Protein AF-A0A5C7QDH6-F1 (afdb_monomer)

Sequence (107 aa):
MNAIAFPTLDDVSSEARPRLEGPLKHLGFVPNLLVGLSTSPAKLASHVELSRHFAKLDLTGIEMQVVLIVARLENACASCVAAHSTFSAAPSCPMRSWMRWRRSCAG

Foldseek 3Di:
DDDDDFDDLVPQDPLLNVLQVVVCVVPVDGDSVLSNLSVDSVSNVVVSVVVVVLVPDPDDQLRSLVVQLVVCVVVVPPVSNVVSVVSCCPPVHRDPVVVVVVVVVVD

Mean predicted aligned error: 7.05 Å

pLDDT: mean 82.18, std 14.66, range [37.72, 96.81]

Secondary structure (DSSP, 8-state):
---PPPPPGGGS-TTTTHHHHHHHHHHSS--HHHHHHTTSHHHHHHHHHHHHHHTTSS--HHHHHHHHHHHHHHTT-HHHHHHHHHHTTSTTS--HHHHHHHHHS--

Radius of gyration: 15.24 Å; Cα contacts (8 Å, |Δi|>4): 70; chains: 1; bounding box: 32×33×36 Å

Structure (mmCIF, N/CA/C/O backbone):
data_AF-A0A5C7QDH6-F1
#
_entry.id   AF-A0A5C7QDH6-F1
#
loop_
_atom_site.group_PDB
_atom_site.id
_atom_site.type_symbol
_atom_site.label_atom_id
_atom_site.label_alt_id
_atom_site.label_comp_id
_atom_site.label_asym_id
_atom_site.label_entity_id
_atom_site.label_seq_id
_atom_site.pdbx_PDB_ins_code
_atom_site.Cartn_x
_atom_site.Cartn_y
_atom_site.Cartn_z
_atom_site.occupancy
_atom_site.B_iso_or_equiv
_atom_site.auth_seq_id
_atom_site.auth_comp_id
_atom_site.auth_asym_id
_atom_site.auth_atom_id
_atom_site.pdbx_PDB_model_num
ATOM 1 N N . MET A 1 1 ? -5.222 -21.801 -4.049 1.00 48.62 1 MET A N 1
ATOM 2 C CA . MET A 1 1 ? -4.632 -20.465 -4.294 1.00 48.62 1 MET A CA 1
ATOM 3 C C . MET A 1 1 ? -3.592 -20.631 -5.384 1.00 48.62 1 MET A C 1
ATOM 5 O O . MET A 1 1 ? 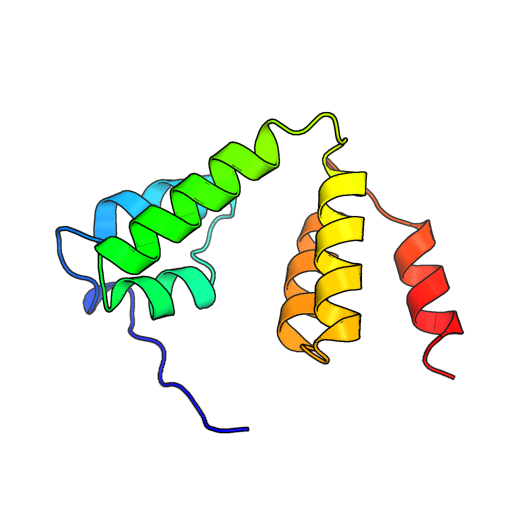-2.716 -21.465 -5.207 1.00 48.62 1 MET A O 1
ATOM 9 N N . ASN A 1 2 ? -3.700 -19.911 -6.501 1.00 56.56 2 ASN A N 1
ATOM 10 C CA . ASN A 1 2 ? -2.642 -19.924 -7.513 1.00 56.56 2 ASN A CA 1
ATOM 11 C C . ASN A 1 2 ? -1.506 -19.017 -7.040 1.00 56.56 2 ASN A C 1
ATOM 13 O O . ASN A 1 2 ? -1.755 -17.880 -6.636 1.00 56.56 2 ASN A O 1
ATOM 17 N N . ALA A 1 3 ? -0.277 -19.527 -7.052 1.00 63.97 3 ALA A N 1
ATOM 18 C CA . ALA A 1 3 ? 0.894 -18.742 -6.704 1.00 63.97 3 ALA A CA 1
ATOM 19 C C . ALA A 1 3 ? 1.190 -17.764 -7.848 1.00 63.97 3 ALA A C 1
ATOM 21 O O . ALA A 1 3 ? 1.617 -18.166 -8.927 1.00 63.97 3 ALA A O 1
ATOM 22 N N . ILE A 1 4 ? 0.935 -16.477 -7.621 1.00 64.94 4 ILE A N 1
ATOM 23 C CA . ILE A 1 4 ? 1.468 -15.423 -8.481 1.00 64.94 4 ILE A CA 1
ATOM 24 C C . ILE A 1 4 ? 2.922 -15.227 -8.054 1.00 64.94 4 ILE A C 1
ATOM 26 O O . ILE A 1 4 ? 3.182 -14.899 -6.896 1.00 64.94 4 ILE A O 1
ATOM 30 N N . ALA A 1 5 ? 3.864 -15.453 -8.970 1.00 69.56 5 ALA A N 1
ATOM 31 C CA . ALA A 1 5 ? 5.255 -15.088 -8.743 1.00 69.56 5 ALA A CA 1
ATOM 32 C C . ALA A 1 5 ? 5.350 -13.558 -8.710 1.00 69.56 5 ALA A C 1
ATOM 34 O O . ALA A 1 5 ? 5.001 -12.886 -9.683 1.00 69.56 5 ALA A O 1
ATOM 35 N N . PHE A 1 6 ? 5.768 -13.004 -7.573 1.00 75.62 6 PHE A N 1
ATOM 36 C CA . PHE A 1 6 ? 6.034 -11.575 -7.475 1.00 75.62 6 PHE A CA 1
ATOM 37 C C . PHE A 1 6 ? 7.423 -11.292 -8.054 1.00 75.62 6 PHE A C 1
ATOM 39 O O . PHE A 1 6 ? 8.362 -12.003 -7.688 1.00 75.62 6 PHE A O 1
ATOM 46 N N . PRO A 1 7 ? 7.566 -10.290 -8.940 1.00 78.19 7 PRO A N 1
ATOM 47 C CA . PRO A 1 7 ? 8.880 -9.884 -9.420 1.00 78.19 7 PRO A CA 1
ATOM 48 C C . PRO A 1 7 ? 9.739 -9.383 -8.254 1.00 78.19 7 PRO A C 1
ATOM 50 O O . PRO A 1 7 ? 9.218 -8.997 -7.206 1.00 78.19 7 PRO A O 1
ATOM 53 N N . THR A 1 8 ? 11.057 -9.381 -8.417 1.00 81.88 8 THR A N 1
ATOM 54 C CA . THR A 1 8 ? 11.946 -8.668 -7.495 1.00 81.88 8 THR A CA 1
ATOM 55 C C . THR A 1 8 ? 12.007 -7.188 -7.875 1.00 81.88 8 THR A C 1
ATOM 57 O O . THR A 1 8 ? 11.574 -6.799 -8.959 1.00 81.88 8 THR A O 1
ATOM 60 N N . LEU A 1 9 ? 12.538 -6.329 -6.996 1.00 79.50 9 LEU A N 1
ATOM 61 C CA . LEU A 1 9 ? 12.714 -4.906 -7.324 1.00 79.50 9 LEU A CA 1
ATOM 62 C C . LEU A 1 9 ? 13.678 -4.679 -8.500 1.00 79.50 9 LEU A C 1
ATOM 64 O O . LEU A 1 9 ? 13.593 -3.641 -9.156 1.00 79.50 9 LEU A O 1
ATOM 68 N N . ASP A 1 10 ? 14.565 -5.633 -8.776 1.00 83.12 10 ASP A N 1
ATOM 69 C CA . ASP A 1 10 ? 15.510 -5.569 -9.893 1.00 83.12 10 ASP A CA 1
ATOM 70 C C . ASP A 1 10 ? 14.832 -5.850 -11.238 1.00 83.12 10 ASP A C 1
ATOM 72 O O . ASP A 1 10 ? 15.232 -5.289 -12.255 1.00 83.12 10 ASP A O 1
ATOM 76 N N . ASP A 1 11 ? 13.736 -6.612 -11.228 1.00 83.38 11 ASP A N 1
ATOM 77 C CA . ASP A 1 11 ? 12.924 -6.906 -12.415 1.00 83.38 11 ASP A CA 1
ATOM 78 C C . ASP A 1 11 ? 11.976 -5.748 -12.790 1.00 83.38 11 ASP A C 1
ATOM 80 O O . ASP A 1 11 ? 11.294 -5.784 -13.818 1.00 83.38 11 ASP A O 1
ATOM 84 N N . VAL A 1 12 ? 11.885 -4.714 -11.946 1.00 87.25 12 VAL A N 1
ATOM 85 C CA . VAL A 1 12 ? 10.977 -3.582 -12.153 1.00 87.25 12 VAL A CA 1
ATOM 86 C C . VAL A 1 12 ? 11.547 -2.634 -13.203 1.00 87.25 12 VAL A C 1
ATOM 88 O O . VAL A 1 12 ? 12.641 -2.091 -13.044 1.00 87.25 12 VAL A O 1
ATOM 91 N N . SER A 1 13 ? 10.757 -2.365 -14.247 1.00 87.88 13 SER A N 1
ATOM 92 C CA . SER A 1 13 ? 11.119 -1.405 -15.295 1.00 87.88 13 SER A CA 1
ATOM 93 C C . SER A 1 13 ? 11.464 -0.022 -14.730 1.00 87.88 13 SER A C 1
ATOM 95 O O . SER A 1 13 ? 10.910 0.428 -13.720 1.00 87.88 13 SER A O 1
ATOM 97 N N . SER A 1 14 ? 12.334 0.701 -15.435 1.00 89.19 14 SER A N 1
ATOM 98 C CA . SER A 1 14 ? 12.723 2.069 -15.077 1.00 89.19 14 SER A CA 1
ATOM 99 C C . SER A 1 14 ? 11.534 3.034 -14.987 1.00 89.19 14 SER A C 1
ATOM 101 O O . SER A 1 14 ? 11.584 3.982 -14.211 1.00 89.19 14 SER A O 1
ATOM 103 N N . GLU A 1 15 ? 10.442 2.781 -15.714 1.00 90.06 15 GLU A N 1
ATOM 104 C CA . GLU A 1 15 ? 9.224 3.598 -15.666 1.00 90.06 15 GLU A CA 1
ATOM 105 C C . GLU A 1 15 ? 8.392 3.361 -14.389 1.00 90.06 15 GLU A C 1
ATOM 107 O O . GLU A 1 15 ? 7.781 4.282 -13.838 1.00 90.06 15 GLU A O 1
ATOM 112 N N . ALA A 1 16 ? 8.343 2.121 -13.895 1.00 91.50 16 ALA A N 1
ATOM 113 C CA . ALA A 1 16 ? 7.574 1.769 -12.701 1.00 91.50 16 ALA A CA 1
ATOM 114 C C . ALA A 1 16 ? 8.341 2.057 -11.399 1.00 91.50 16 ALA A C 1
ATOM 116 O O . ALA A 1 16 ? 7.720 2.380 -10.384 1.00 91.50 16 ALA A O 1
ATOM 117 N N . ARG A 1 17 ? 9.679 1.988 -11.428 1.00 90.44 17 ARG A N 1
ATOM 118 C CA . ARG A 1 17 ? 10.553 2.108 -10.248 1.00 90.44 17 ARG A CA 1
ATOM 119 C C . ARG A 1 17 ? 10.333 3.384 -9.414 1.00 90.44 17 ARG A C 1
ATOM 121 O O . ARG A 1 17 ? 10.160 3.234 -8.203 1.00 90.44 17 ARG A O 1
ATOM 128 N N . PRO A 1 18 ? 10.203 4.597 -9.996 1.00 91.69 18 PRO A N 1
ATOM 129 C CA . PRO A 1 18 ? 9.992 5.822 -9.215 1.00 91.69 18 PRO A CA 1
ATOM 130 C C . PRO A 1 18 ? 8.712 5.792 -8.370 1.00 91.69 18 PRO A C 1
ATOM 132 O O . PRO A 1 18 ? 8.626 6.406 -7.309 1.00 91.69 18 PRO A O 1
ATOM 135 N N . ARG A 1 19 ? 7.696 5.033 -8.801 1.00 90.38 19 ARG A N 1
ATOM 136 C CA . ARG A 1 19 ? 6.415 4.920 -8.087 1.00 90.38 19 ARG A CA 1
ATOM 137 C C . ARG A 1 19 ? 6.505 4.039 -6.835 1.00 90.38 19 ARG A C 1
ATOM 139 O O . ARG A 1 19 ? 5.602 4.083 -6.004 1.00 90.38 19 ARG A O 1
ATOM 146 N N . LEU A 1 20 ? 7.578 3.260 -6.680 1.00 91.62 20 LEU A N 1
ATOM 147 C CA . LEU A 1 20 ? 7.820 2.404 -5.513 1.00 91.62 20 LEU A CA 1
ATOM 148 C C . LEU A 1 20 ? 8.655 3.098 -4.422 1.00 91.62 20 LEU A C 1
ATOM 150 O O . LEU A 1 20 ? 8.662 2.638 -3.280 1.00 91.62 20 LEU A O 1
ATOM 154 N N . GLU A 1 21 ? 9.301 4.224 -4.736 1.00 90.00 21 GLU A N 1
ATOM 155 C CA . GLU A 1 21 ? 10.165 4.963 -3.804 1.00 90.00 21 GLU A CA 1
ATOM 156 C C . GLU A 1 21 ? 9.392 5.559 -2.625 1.00 90.00 21 GLU A C 1
ATOM 158 O O . GLU A 1 21 ? 9.849 5.494 -1.486 1.00 90.00 21 GLU A O 1
ATOM 163 N N . GLY A 1 22 ? 8.197 6.103 -2.876 1.00 86.25 22 GLY A N 1
ATOM 164 C CA . GLY A 1 22 ? 7.331 6.648 -1.827 1.00 86.25 22 GLY A CA 1
ATOM 165 C C . GLY A 1 22 ? 6.981 5.599 -0.765 1.00 86.25 22 GLY A C 1
ATOM 166 O O . GLY A 1 22 ? 7.312 5.794 0.405 1.00 86.25 22 GLY A O 1
ATOM 167 N N . PRO A 1 23 ? 6.361 4.466 -1.147 1.00 86.31 23 PRO A N 1
ATOM 168 C CA . PRO A 1 23 ? 6.109 3.349 -0.240 1.00 86.31 23 PRO A CA 1
ATOM 169 C C . PRO A 1 23 ? 7.362 2.880 0.506 1.00 86.31 23 PRO A C 1
ATOM 171 O O . PRO A 1 23 ? 7.310 2.744 1.726 1.00 86.31 23 PRO A O 1
ATOM 174 N N . LEU A 1 24 ? 8.495 2.714 -0.189 1.00 88.62 24 LEU A N 1
ATOM 175 C CA . LEU A 1 24 ? 9.759 2.314 0.435 1.00 88.62 24 LEU A CA 1
ATOM 176 C C . LEU A 1 24 ? 10.214 3.317 1.505 1.00 88.62 24 LEU A C 1
ATOM 178 O O . LEU A 1 24 ? 10.581 2.919 2.605 1.00 88.62 24 LEU A O 1
ATOM 182 N N . LYS A 1 25 ? 10.137 4.618 1.213 1.00 87.75 25 LYS A N 1
ATOM 183 C CA . LYS A 1 25 ? 10.512 5.689 2.143 1.00 87.75 25 LYS A CA 1
ATOM 184 C C . LYS A 1 25 ? 9.574 5.777 3.349 1.00 87.75 25 LYS A C 1
ATOM 186 O O . LYS A 1 25 ? 10.033 6.046 4.453 1.00 87.75 25 LYS A O 1
ATOM 191 N N . HIS A 1 26 ? 8.271 5.579 3.147 1.00 81.75 26 HIS A N 1
ATOM 192 C CA . HIS A 1 26 ? 7.267 5.715 4.206 1.00 81.75 26 HIS A CA 1
ATOM 193 C C . HIS A 1 26 ? 7.141 4.474 5.094 1.00 81.75 26 HIS A C 1
ATOM 195 O O . HIS A 1 26 ? 6.849 4.609 6.279 1.00 81.75 26 HIS A O 1
ATOM 201 N N . LEU A 1 27 ? 7.333 3.279 4.532 1.00 82.62 27 LEU A N 1
ATOM 202 C CA . LEU A 1 27 ? 7.105 2.006 5.223 1.00 82.62 27 LEU A CA 1
ATOM 203 C C . LEU A 1 27 ? 8.404 1.264 5.565 1.00 82.62 27 LEU A C 1
ATOM 205 O O . LEU A 1 27 ? 8.373 0.337 6.368 1.00 82.62 27 LEU A O 1
ATOM 209 N N . GLY A 1 28 ? 9.532 1.628 4.948 1.00 87.25 28 GLY A N 1
ATOM 210 C CA . GLY A 1 28 ? 10.800 0.896 5.050 1.00 87.25 28 GLY A CA 1
ATOM 211 C C . GLY A 1 28 ? 10.872 -0.361 4.172 1.00 87.25 28 GLY A C 1
ATOM 212 O O . GLY A 1 28 ? 11.899 -1.029 4.144 1.00 87.25 28 GLY A O 1
ATOM 213 N N . PHE A 1 29 ? 9.802 -0.687 3.442 1.00 88.44 29 PHE A N 1
ATOM 214 C CA . PHE A 1 29 ? 9.730 -1.795 2.487 1.00 88.44 29 PHE A CA 1
ATOM 215 C C . PHE A 1 29 ? 8.685 -1.501 1.401 1.00 88.44 29 PHE A C 1
ATOM 217 O O . PHE A 1 29 ? 7.841 -0.618 1.557 1.00 88.44 29 PHE A O 1
ATOM 224 N N . VAL A 1 30 ? 8.706 -2.261 0.302 1.00 89.12 30 VAL A N 1
ATOM 225 C CA . VAL A 1 30 ? 7.680 -2.182 -0.751 1.00 89.12 30 VAL A CA 1
ATOM 226 C C . VAL A 1 30 ? 6.690 -3.343 -0.587 1.00 89.12 30 VAL A C 1
ATOM 228 O O . VAL A 1 30 ? 7.110 -4.498 -0.638 1.00 89.12 30 VAL A O 1
ATOM 23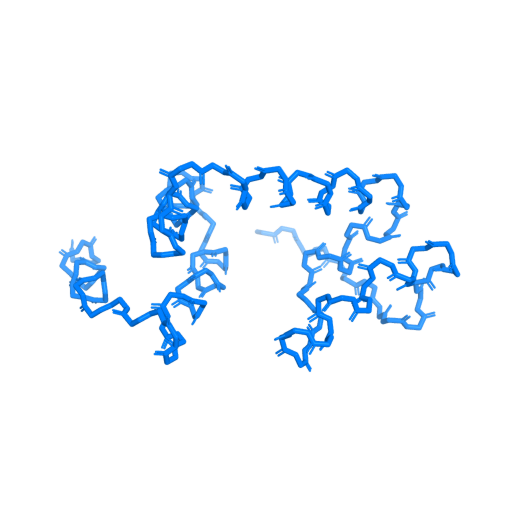1 N N . PRO A 1 31 ? 5.378 -3.091 -0.406 1.00 88.81 31 PRO A N 1
ATOM 232 C CA . PRO A 1 31 ? 4.385 -4.160 -0.336 1.00 88.81 31 PRO A CA 1
ATOM 233 C C . PRO A 1 31 ? 4.336 -5.001 -1.618 1.00 88.81 31 PRO A C 1
ATOM 235 O O . PRO A 1 31 ? 4.295 -4.447 -2.718 1.00 88.81 31 PRO A O 1
ATOM 238 N N . ASN A 1 32 ? 4.218 -6.328 -1.482 1.00 88.44 32 ASN A N 1
ATOM 239 C CA . ASN A 1 32 ? 4.160 -7.267 -2.616 1.00 88.44 32 ASN A CA 1
ATOM 240 C C . ASN A 1 32 ? 3.089 -6.902 -3.654 1.00 88.44 32 ASN A C 1
ATOM 242 O O . ASN A 1 32 ? 3.298 -7.102 -4.846 1.00 88.44 32 ASN A O 1
ATOM 246 N N . LEU A 1 33 ? 1.961 -6.321 -3.226 1.00 90.19 33 LEU A N 1
ATOM 247 C CA . LEU A 1 33 ? 0.930 -5.825 -4.141 1.00 90.19 33 LEU A CA 1
ATOM 248 C C . LEU A 1 33 ? 1.498 -4.806 -5.141 1.00 90.19 33 LEU A C 1
ATOM 250 O O . LEU A 1 33 ? 1.257 -4.933 -6.337 1.00 90.19 33 LEU A O 1
ATOM 254 N N . LEU A 1 34 ? 2.267 -3.819 -4.673 1.00 92.31 34 LEU A N 1
ATOM 255 C CA . LEU A 1 34 ? 2.829 -2.778 -5.539 1.00 92.31 34 LEU A CA 1
ATOM 256 C C . LEU A 1 34 ? 3.879 -3.353 -6.489 1.00 92.31 34 LEU A C 1
ATOM 258 O O . LEU A 1 34 ? 3.917 -2.993 -7.664 1.00 92.31 34 LEU A O 1
ATOM 262 N N . VAL A 1 35 ? 4.669 -4.307 -6.000 1.00 90.81 35 VAL A N 1
ATOM 263 C CA . VAL A 1 35 ? 5.644 -5.035 -6.815 1.00 90.81 35 VAL A CA 1
ATOM 264 C C . VAL A 1 35 ? 4.938 -5.860 -7.898 1.00 90.81 35 VAL A C 1
ATOM 266 O O . VAL A 1 35 ? 5.281 -5.755 -9.070 1.00 90.81 35 VAL A O 1
ATOM 269 N N . GLY A 1 36 ? 3.870 -6.590 -7.575 1.00 90.50 36 GLY A N 1
ATOM 270 C CA . GLY A 1 36 ? 3.087 -7.329 -8.573 1.00 90.50 36 GLY A CA 1
ATOM 271 C C . GLY A 1 36 ? 2.405 -6.424 -9.608 1.00 90.50 36 GLY A C 1
ATOM 272 O O . GLY A 1 36 ? 2.359 -6.752 -10.797 1.00 90.50 36 GLY A O 1
ATOM 273 N N . LEU A 1 37 ? 1.919 -5.249 -9.192 1.00 91.88 37 LEU A N 1
ATOM 274 C CA . LEU A 1 37 ? 1.331 -4.262 -10.104 1.00 91.88 37 LEU A CA 1
ATOM 275 C C . LEU A 1 37 ? 2.366 -3.617 -11.030 1.00 91.88 37 LEU A C 1
ATOM 277 O O . LEU A 1 37 ? 1.999 -3.220 -12.133 1.00 91.88 37 LEU A O 1
ATOM 281 N N . SER A 1 38 ? 3.639 -3.565 -10.627 1.00 92.06 38 SER A N 1
ATOM 282 C CA . SER A 1 38 ? 4.727 -2.956 -11.406 1.00 92.06 38 SER A CA 1
ATOM 283 C C . SER A 1 38 ? 4.985 -3.630 -12.761 1.00 92.06 38 SER A C 1
ATOM 285 O O . SER A 1 38 ? 5.515 -2.989 -13.666 1.00 92.06 38 SER A O 1
ATOM 287 N N . THR A 1 39 ? 4.506 -4.870 -12.942 1.00 89.69 39 THR A N 1
ATOM 288 C CA . THR A 1 39 ? 4.454 -5.573 -14.241 1.00 89.69 39 THR A CA 1
ATOM 289 C C . THR A 1 39 ? 3.713 -4.788 -15.329 1.00 89.69 39 THR A C 1
ATOM 291 O O . THR A 1 39 ? 3.884 -5.056 -16.512 1.00 89.69 39 THR A O 1
ATOM 294 N N . SER A 1 40 ? 2.883 -3.811 -14.949 1.00 91.44 40 SER A N 1
ATOM 295 C CA . SER A 1 40 ? 2.366 -2.786 -15.851 1.00 91.44 40 SER A CA 1
ATOM 296 C C . SER A 1 40 ? 2.460 -1.420 -15.170 1.00 91.44 40 SER A C 1
ATOM 298 O O . SER A 1 40 ? 1.751 -1.185 -14.183 1.00 91.44 40 SER A O 1
ATOM 300 N N . PRO A 1 41 ? 3.259 -0.485 -15.710 1.00 91.44 41 PRO A N 1
ATOM 301 C CA . PRO A 1 41 ? 3.380 0.863 -15.161 1.00 91.44 41 PRO A CA 1
ATOM 302 C C . PRO A 1 41 ? 2.028 1.567 -14.990 1.00 91.44 41 PRO A C 1
ATOM 304 O O . PRO A 1 41 ? 1.798 2.212 -13.967 1.00 91.44 41 PRO A O 1
ATOM 307 N N . ALA A 1 42 ? 1.098 1.368 -15.931 1.00 93.50 42 ALA A N 1
ATOM 308 C CA . ALA A 1 42 ? -0.253 1.919 -15.860 1.00 93.50 42 ALA A CA 1
ATOM 309 C C . ALA A 1 42 ? -1.047 1.377 -14.658 1.00 93.50 42 ALA A C 1
ATOM 311 O O . ALA A 1 42 ? -1.614 2.165 -13.905 1.00 93.50 42 ALA A O 1
ATOM 312 N N . LYS A 1 43 ? -1.032 0.055 -14.412 1.00 93.94 43 LYS A N 1
ATOM 313 C CA . LYS A 1 43 ? -1.716 -0.547 -13.247 1.00 93.94 43 LYS A CA 1
ATOM 314 C C . LYS A 1 43 ? -1.168 0.004 -11.928 1.00 93.94 43 LYS A C 1
ATOM 316 O O . LYS A 1 43 ? -1.943 0.361 -11.040 1.00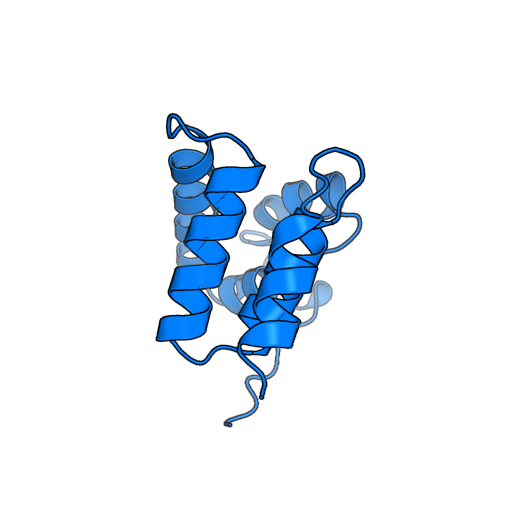 93.94 43 LYS A O 1
ATOM 321 N N . LEU A 1 44 ? 0.160 0.078 -11.802 1.00 94.81 44 LEU A N 1
ATOM 322 C CA . LEU A 1 44 ? 0.806 0.632 -10.613 1.00 94.81 44 LEU A CA 1
ATOM 323 C C . LEU A 1 44 ? 0.437 2.109 -10.421 1.00 94.81 44 LEU A C 1
ATOM 325 O O . LEU A 1 44 ? 0.065 2.503 -9.318 1.00 94.81 44 LEU A O 1
ATOM 329 N N . ALA A 1 45 ? 0.481 2.908 -11.490 1.00 93.25 45 ALA A N 1
ATOM 330 C CA . ALA A 1 45 ? 0.113 4.320 -11.453 1.00 93.25 45 ALA A CA 1
ATOM 331 C C . ALA A 1 45 ? -1.340 4.525 -11.001 1.00 93.25 45 ALA A C 1
ATOM 333 O O . ALA A 1 45 ? -1.588 5.297 -10.077 1.00 93.25 45 ALA A O 1
ATOM 334 N N . SER A 1 46 ? -2.290 3.790 -11.588 1.00 95.62 46 SER A N 1
ATOM 335 C CA . SER A 1 46 ? -3.704 3.875 -11.211 1.00 95.62 46 SER A CA 1
ATOM 336 C C . SER A 1 46 ? -3.930 3.528 -9.741 1.00 95.62 46 SER A C 1
ATOM 338 O O . SER A 1 46 ? -4.704 4.198 -9.063 1.00 95.62 46 SER A O 1
ATOM 340 N N . HIS A 1 47 ? -3.240 2.512 -9.220 1.00 95.12 47 HIS A N 1
ATOM 341 C CA . HIS A 1 47 ? -3.376 2.121 -7.818 1.00 95.12 47 HIS A CA 1
ATOM 342 C C . HIS A 1 47 ? -2.785 3.155 -6.847 1.00 95.12 47 HIS A C 1
ATOM 344 O O . HIS A 1 47 ? -3.376 3.437 -5.799 1.00 95.12 47 HIS A O 1
ATOM 350 N N . VAL A 1 48 ? -1.636 3.743 -7.194 1.00 92.12 48 VAL A N 1
ATOM 351 C CA . VAL A 1 48 ? -1.028 4.830 -6.413 1.00 92.12 48 VAL A CA 1
ATOM 352 C C . VAL A 1 48 ? -1.957 6.042 -6.378 1.00 92.12 48 VAL A C 1
ATOM 354 O O . VAL A 1 48 ? -2.207 6.583 -5.300 1.00 92.12 48 VAL A O 1
ATOM 357 N N . GLU A 1 49 ? -2.535 6.430 -7.516 1.00 94.50 49 GLU A N 1
ATOM 358 C CA . GLU A 1 49 ? -3.496 7.533 -7.555 1.00 94.50 49 GLU A CA 1
ATOM 359 C C . GLU A 1 49 ? -4.773 7.213 -6.781 1.00 94.50 49 GLU A C 1
ATOM 361 O O . GLU A 1 49 ? -5.230 8.054 -6.009 1.00 94.50 49 GLU A O 1
ATOM 366 N N . LEU A 1 50 ? -5.317 6.000 -6.885 1.00 95.31 50 LEU A N 1
ATOM 367 C CA . LEU A 1 50 ? -6.466 5.590 -6.074 1.00 95.31 50 LEU A CA 1
ATOM 368 C C . LEU A 1 50 ? -6.174 5.746 -4.575 1.00 95.31 50 LEU A C 1
ATOM 370 O O . LEU A 1 50 ? -6.987 6.305 -3.844 1.00 95.31 50 LEU A O 1
ATOM 374 N N . SER A 1 51 ? -4.992 5.318 -4.129 1.00 91.44 51 SER A N 1
ATOM 375 C CA . SER A 1 51 ? -4.576 5.445 -2.728 1.00 91.44 51 SER A CA 1
ATOM 376 C C . SER A 1 51 ? -4.455 6.913 -2.297 1.00 91.44 51 SER A C 1
ATOM 378 O O . SER A 1 51 ? -4.884 7.271 -1.201 1.00 91.44 51 SER A O 1
ATOM 380 N N . ARG A 1 52 ? -3.936 7.786 -3.174 1.00 91.50 52 ARG A N 1
ATOM 381 C CA . ARG A 1 52 ? -3.865 9.240 -2.936 1.00 91.50 52 ARG A CA 1
ATOM 382 C C . ARG A 1 52 ? -5.246 9.881 -2.841 1.00 91.50 52 ARG A C 1
ATOM 384 O O . ARG A 1 52 ? -5.424 10.784 -2.033 1.00 91.50 52 ARG A O 1
ATOM 391 N N . HIS A 1 53 ? -6.206 9.453 -3.657 1.00 96.06 53 HIS A N 1
ATOM 392 C CA . HIS A 1 53 ? -7.581 9.952 -3.585 1.00 96.06 53 HIS A CA 1
ATOM 393 C C . HIS A 1 53 ? -8.292 9.448 -2.330 1.00 96.06 53 HIS A C 1
ATOM 395 O O . HIS A 1 53 ? -8.942 10.234 -1.650 1.00 96.06 53 HIS A O 1
ATOM 401 N N . PHE A 1 54 ? -8.106 8.175 -1.978 1.00 94.56 54 PHE A N 1
ATOM 402 C CA . PHE A 1 54 ? -8.666 7.595 -0.760 1.00 94.56 54 PHE A CA 1
ATOM 403 C C . PHE A 1 54 ? -8.174 8.321 0.501 1.00 94.56 54 PHE A C 1
ATOM 405 O O . PHE A 1 54 ? -8.966 8.605 1.391 1.00 94.56 54 PHE A O 1
ATOM 412 N N . ALA A 1 55 ? -6.899 8.722 0.534 1.00 90.38 55 ALA A N 1
ATOM 413 C CA . ALA A 1 55 ? -6.315 9.495 1.632 1.00 90.38 55 ALA A CA 1
ATOM 414 C C . ALA A 1 55 ? -6.875 10.927 1.790 1.00 90.38 55 ALA A C 1
ATOM 416 O O . ALA A 1 55 ? -6.548 11.592 2.769 1.00 90.38 55 ALA A O 1
ATOM 417 N N . LYS A 1 56 ? -7.684 11.419 0.840 1.00 94.88 56 LYS A N 1
ATOM 418 C CA . LYS A 1 56 ? -8.343 12.739 0.902 1.00 94.88 56 LYS A CA 1
ATOM 419 C C . LYS A 1 56 ? -9.784 12.671 1.412 1.00 94.88 56 LYS A C 1
ATOM 421 O O . LYS A 1 56 ? -10.425 13.712 1.515 1.00 94.88 56 LYS A O 1
ATOM 426 N N . LEU A 1 57 ? -10.317 11.471 1.646 1.00 95.69 57 LEU A N 1
ATOM 427 C CA . LEU A 1 57 ? -11.645 11.320 2.232 1.00 95.69 57 LEU 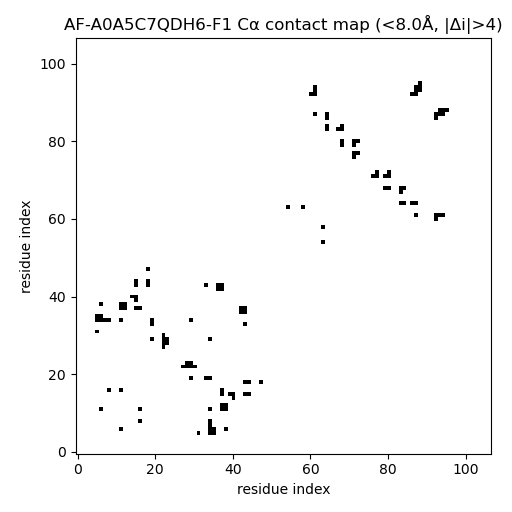A CA 1
ATOM 428 C C . LEU A 1 57 ? -11.653 11.877 3.657 1.00 95.69 57 LEU A C 1
ATOM 430 O O . LEU A 1 57 ? -10.623 11.871 4.331 1.00 95.69 57 LEU A O 1
ATOM 434 N N . ASP A 1 58 ? -12.826 12.308 4.113 1.00 96.81 58 ASP A N 1
ATOM 435 C CA . ASP A 1 58 ? -13.041 12.805 5.474 1.00 96.81 58 ASP A CA 1
ATOM 436 C C . ASP A 1 58 ? -13.132 11.637 6.470 1.00 96.81 58 ASP A C 1
ATOM 438 O O . ASP A 1 58 ? -14.175 11.336 7.042 1.00 96.81 58 ASP A O 1
ATOM 442 N N . LEU A 1 59 ? -12.032 10.891 6.567 1.00 93.25 59 LEU A N 1
ATOM 443 C CA . LEU A 1 59 ? -11.843 9.753 7.453 1.00 93.25 59 LEU A CA 1
ATOM 444 C C . LEU A 1 59 ? -10.5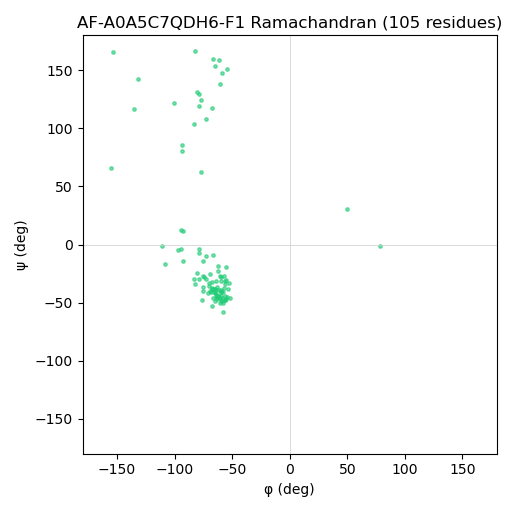10 9.923 8.175 1.00 93.25 59 LEU A C 1
ATOM 446 O O . LEU A 1 59 ? -9.498 10.318 7.595 1.00 93.25 59 LEU A O 1
ATOM 450 N N . THR A 1 60 ? -10.472 9.546 9.442 1.00 89.19 60 THR A N 1
ATOM 451 C CA . THR A 1 60 ? -9.210 9.377 10.158 1.00 89.19 60 THR A CA 1
ATOM 452 C C . THR A 1 60 ? -8.417 8.203 9.577 1.00 89.19 60 THR A C 1
ATOM 454 O O . THR A 1 60 ? -8.964 7.280 8.966 1.00 89.19 60 THR A O 1
ATOM 457 N N . GLY A 1 61 ? -7.104 8.176 9.826 1.00 85.81 61 GLY A N 1
ATOM 458 C CA . GLY A 1 61 ? -6.261 7.048 9.415 1.00 85.81 61 GLY A CA 1
ATOM 459 C C . GLY A 1 61 ? -6.750 5.697 9.962 1.00 85.81 61 GLY A C 1
ATOM 460 O O . GLY A 1 61 ? -6.616 4.682 9.282 1.00 85.81 61 GLY A O 1
ATOM 461 N N . ILE A 1 62 ? -7.371 5.689 11.148 1.00 85.69 62 ILE A N 1
ATOM 462 C CA . ILE A 1 62 ? -8.002 4.502 11.740 1.00 85.69 62 ILE A CA 1
ATOM 463 C C . ILE A 1 62 ? -9.225 4.073 10.925 1.00 85.69 62 ILE A C 1
ATOM 465 O O . ILE A 1 62 ? -9.310 2.915 10.518 1.00 85.69 62 ILE A O 1
ATOM 469 N N . GLU A 1 63 ? -10.158 4.990 10.666 1.00 90.00 63 GLU A N 1
ATOM 470 C CA . GLU A 1 63 ? -11.398 4.686 9.939 1.00 90.00 63 GLU A CA 1
ATOM 471 C C . GLU A 1 63 ? -11.107 4.197 8.520 1.00 90.00 63 GLU A C 1
ATOM 473 O O . GLU A 1 63 ? -11.700 3.216 8.070 1.00 90.00 63 GLU A O 1
ATOM 478 N N . MET A 1 64 ? -10.115 4.793 7.852 1.00 92.25 64 MET A N 1
ATOM 479 C CA . MET A 1 64 ? -9.618 4.310 6.563 1.00 92.25 64 MET A CA 1
ATOM 480 C C . MET A 1 64 ? -9.182 2.843 6.628 1.00 92.25 64 MET A C 1
ATOM 482 O O . MET A 1 64 ? -9.550 2.050 5.759 1.00 92.25 64 MET A O 1
ATOM 486 N N . GLN A 1 65 ? -8.415 2.447 7.651 1.00 91.44 65 GLN A N 1
ATOM 487 C CA . GLN A 1 65 ? -8.000 1.051 7.780 1.00 91.44 65 GLN A CA 1
ATOM 488 C C . GLN A 1 65 ? -9.164 0.123 8.137 1.00 91.44 65 GLN A C 1
ATOM 490 O O . GLN A 1 65 ? -9.201 -0.992 7.620 1.00 91.44 65 GLN A O 1
ATOM 495 N N . VAL A 1 66 ? -10.135 0.561 8.950 1.00 91.31 66 VAL A N 1
ATOM 496 C CA . VAL A 1 66 ? -11.351 -0.224 9.236 1.00 91.31 66 VAL A CA 1
ATOM 497 C C . VAL A 1 66 ? -12.100 -0.536 7.943 1.00 91.31 66 VAL A C 1
ATOM 499 O O . VAL A 1 66 ? -12.371 -1.706 7.678 1.00 91.31 66 VAL A O 1
ATOM 502 N N . VAL A 1 67 ? -12.360 0.471 7.102 1.00 93.81 67 VAL A N 1
ATOM 503 C CA . VAL A 1 67 ? -13.027 0.286 5.800 1.00 93.81 67 VAL A CA 1
ATOM 504 C C . VAL A 1 67 ? -12.270 -0.728 4.941 1.00 93.81 67 VAL A C 1
ATOM 506 O O . VAL A 1 67 ? -12.862 -1.668 4.409 1.00 93.81 67 VAL A O 1
ATOM 509 N N . LEU A 1 68 ? -10.945 -0.578 4.840 1.00 93.56 68 LEU A N 1
ATOM 510 C CA . LEU A 1 68 ? -10.112 -1.478 4.044 1.00 93.56 68 LEU A CA 1
ATOM 511 C C . LEU A 1 68 ? -10.133 -2.909 4.584 1.00 93.56 68 LEU A C 1
ATOM 513 O O . LEU A 1 68 ? -10.218 -3.844 3.790 1.00 93.56 68 LEU A O 1
ATOM 517 N N . ILE A 1 69 ? -10.056 -3.098 5.902 1.00 92.56 69 ILE A N 1
ATOM 518 C CA . ILE A 1 69 ? -10.077 -4.425 6.520 1.00 92.56 69 ILE A CA 1
ATOM 519 C C . ILE A 1 69 ? -11.440 -5.094 6.330 1.00 92.56 69 ILE A C 1
ATOM 521 O O . ILE A 1 69 ? -11.468 -6.257 5.931 1.00 92.56 69 ILE A O 1
ATOM 525 N N . VAL A 1 70 ? -12.547 -4.379 6.562 1.00 93.19 70 VAL A N 1
ATOM 526 C CA . VAL A 1 70 ? -13.905 -4.913 6.367 1.00 93.19 70 VAL A CA 1
ATOM 527 C C . VAL A 1 70 ? -14.089 -5.365 4.921 1.00 93.19 70 VAL A C 1
ATOM 529 O O . VAL A 1 70 ? -14.421 -6.523 4.690 1.00 93.19 70 VAL A O 1
ATOM 532 N N . ALA A 1 71 ? -13.730 -4.529 3.941 1.00 94.38 71 ALA A N 1
ATOM 533 C CA . ALA A 1 71 ? -13.795 -4.914 2.531 1.00 94.38 71 ALA A CA 1
ATOM 534 C C . ALA A 1 71 ? -12.991 -6.195 2.226 1.00 94.38 71 ALA A C 1
ATOM 536 O O . ALA A 1 71 ? -13.389 -7.001 1.390 1.00 94.38 71 ALA A O 1
ATOM 537 N N . ARG A 1 72 ? -11.861 -6.422 2.908 1.00 93.31 72 ARG A N 1
ATOM 538 C CA . ARG A 1 72 ? -11.008 -7.610 2.709 1.00 93.31 72 ARG A CA 1
ATOM 539 C C . ARG A 1 72 ? -11.547 -8.858 3.396 1.00 93.31 72 ARG A C 1
ATOM 541 O O . ARG A 1 72 ? -11.281 -9.951 2.900 1.00 93.31 72 ARG A O 1
ATOM 548 N N . LEU A 1 73 ? -12.273 -8.702 4.502 1.00 91.12 73 LEU A N 1
ATOM 549 C CA . LEU A 1 73 ? -13.009 -9.795 5.135 1.00 91.12 73 LEU A CA 1
ATOM 550 C C . LEU A 1 73 ? -14.127 -10.284 4.214 1.00 91.12 73 LEU A C 1
ATOM 552 O O . LEU A 1 73 ? -14.165 -11.476 3.924 1.00 91.12 73 LEU A O 1
ATOM 556 N N . GLU A 1 74 ? -14.928 -9.366 3.666 1.00 94.25 74 GLU A N 1
ATOM 557 C CA . GLU A 1 74 ? -15.989 -9.693 2.697 1.00 94.25 74 GLU A CA 1
ATOM 558 C C . GLU A 1 74 ? -15.434 -10.379 1.437 1.00 94.25 74 GLU A C 1
ATOM 560 O O . GLU A 1 74 ? -16.077 -11.237 0.842 1.00 94.25 74 GLU A O 1
ATOM 565 N N . ASN A 1 75 ? -14.197 -10.049 1.050 1.00 91.81 75 ASN A N 1
ATOM 566 C CA . ASN A 1 75 ? -13.495 -10.669 -0.079 1.00 91.81 75 ASN A CA 1
ATOM 567 C C . ASN A 1 75 ? -12.608 -11.870 0.315 1.00 91.81 75 ASN A C 1
ATOM 569 O O . ASN A 1 75 ? -11.774 -12.302 -0.482 1.00 91.81 75 ASN A O 1
ATOM 573 N N . ALA A 1 76 ? -12.729 -12.387 1.543 1.00 93.00 76 ALA A N 1
ATOM 574 C CA . ALA A 1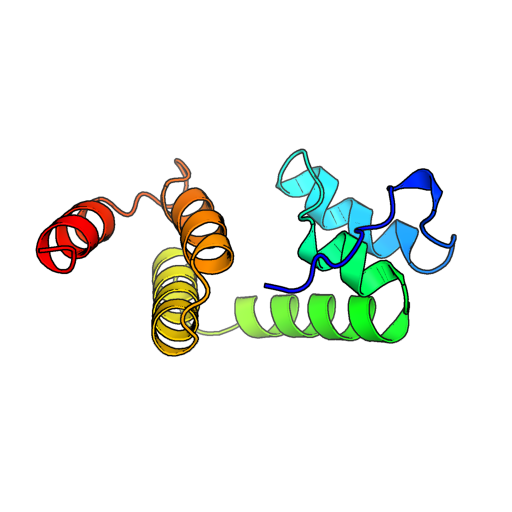 76 ? -11.978 -13.536 2.061 1.00 93.00 76 ALA A CA 1
ATOM 575 C C . ALA A 1 76 ? -10.443 -13.465 1.855 1.00 93.00 76 ALA A C 1
ATOM 577 O O . ALA A 1 76 ? -9.764 -14.488 1.729 1.00 93.00 76 ALA A O 1
ATOM 578 N N . CYS A 1 77 ? -9.855 -12.262 1.847 1.00 89.88 77 CYS A N 1
ATOM 579 C CA . CYS A 1 77 ? -8.419 -12.082 1.631 1.00 89.88 77 CYS A CA 1
ATOM 580 C C . CYS A 1 77 ? -7.650 -12.015 2.961 1.00 89.88 77 CYS A C 1
ATOM 582 O O . CYS A 1 77 ? -7.344 -10.939 3.479 1.00 89.88 77 CYS A O 1
ATOM 584 N N . ALA A 1 78 ? -7.278 -13.173 3.509 1.00 88.00 78 ALA A N 1
ATOM 585 C CA . ALA A 1 78 ? -6.575 -13.263 4.794 1.00 88.00 78 ALA A CA 1
ATOM 586 C C . ALA A 1 78 ? -5.235 -12.496 4.830 1.00 88.00 78 ALA A C 1
ATOM 588 O O . ALA A 1 78 ? -4.941 -11.806 5.808 1.00 88.00 78 ALA A O 1
ATOM 589 N N . SER A 1 79 ? -4.437 -12.561 3.758 1.00 86.00 79 SER A N 1
ATOM 590 C CA . SER A 1 79 ? -3.168 -11.821 3.652 1.00 86.00 79 SER A CA 1
ATOM 591 C C . SER A 1 79 ? -3.391 -10.308 3.607 1.00 86.00 79 SER A C 1
ATOM 593 O O . SER A 1 79 ? -2.664 -9.545 4.242 1.00 86.00 79 SER A O 1
ATOM 595 N N . CYS A 1 80 ? -4.444 -9.870 2.919 1.00 90.12 80 CYS A N 1
ATOM 596 C CA . CYS A 1 80 ? -4.872 -8.483 2.877 1.00 90.12 80 CYS A CA 1
ATOM 597 C C . CYS A 1 80 ? -5.299 -7.983 4.266 1.00 90.12 80 CYS A C 1
ATOM 599 O O . CYS A 1 80 ? -4.925 -6.879 4.656 1.00 90.12 80 CYS A O 1
ATOM 601 N N . VAL A 1 81 ? -6.070 -8.782 5.013 1.00 89.94 81 VAL A N 1
ATOM 602 C CA . VAL A 1 81 ? -6.484 -8.457 6.388 1.00 89.94 81 VAL A CA 1
ATOM 603 C C . VAL A 1 81 ? -5.265 -8.335 7.299 1.00 89.94 81 VAL A C 1
ATOM 605 O O . VAL A 1 81 ? -5.176 -7.379 8.068 1.00 89.94 81 VAL A O 1
ATOM 608 N N . ALA A 1 82 ? -4.307 -9.259 7.191 1.00 87.88 82 ALA A N 1
ATOM 609 C CA . ALA A 1 82 ? -3.067 -9.208 7.959 1.00 87.88 82 ALA A CA 1
ATOM 610 C C . ALA A 1 82 ? -2.270 -7.927 7.658 1.00 87.88 82 ALA A C 1
ATOM 612 O O . ALA A 1 82 ? -1.934 -7.196 8.587 1.00 87.88 82 ALA A O 1
ATOM 613 N N . ALA A 1 83 ? -2.052 -7.610 6.377 1.00 86.75 83 ALA A N 1
ATOM 614 C CA . ALA A 1 83 ? -1.310 -6.420 5.958 1.00 86.75 83 ALA A CA 1
ATOM 615 C C . ALA A 1 83 ? -1.946 -5.108 6.449 1.00 86.75 83 ALA A C 1
ATOM 617 O O . ALA A 1 83 ? -1.244 -4.212 6.892 1.00 86.75 83 ALA A O 1
ATOM 618 N N . HIS A 1 84 ? -3.274 -4.979 6.422 1.00 89.25 84 HIS A N 1
ATOM 619 C CA . HIS A 1 84 ? -3.928 -3.749 6.891 1.00 89.25 84 HIS A CA 1
ATOM 620 C C . HIS A 1 84 ? -4.074 -3.683 8.416 1.00 89.25 84 HIS A C 1
ATOM 622 O O . HIS A 1 84 ? -4.095 -2.599 9.004 1.00 89.25 84 HIS A O 1
ATOM 628 N N . SER A 1 85 ? -4.090 -4.835 9.089 1.00 86.19 85 SER A N 1
ATOM 629 C CA . SER A 1 85 ? -4.066 -4.885 10.553 1.00 86.19 85 SER A CA 1
ATOM 630 C C . SER A 1 85 ? -2.733 -4.390 11.125 1.00 86.19 85 SER A C 1
ATOM 632 O O . SER A 1 85 ? -2.740 -3.778 12.190 1.00 86.19 85 SER A O 1
ATOM 634 N N . THR A 1 86 ? -1.601 -4.597 10.436 1.00 81.38 86 THR A N 1
ATOM 635 C CA . THR A 1 86 ? -0.300 -4.068 10.893 1.00 81.38 86 THR A CA 1
ATOM 636 C C . THR A 1 86 ? -0.243 -2.544 10.798 1.00 81.38 86 THR A C 1
ATOM 638 O O . THR A 1 86 ? 0.206 -1.897 11.741 1.00 81.38 86 THR A O 1
ATOM 641 N N . PHE A 1 87 ? -0.776 -1.950 9.725 1.00 76.69 87 PHE A N 1
ATOM 642 C CA . PHE A 1 87 ? -0.873 -0.489 9.588 1.00 76.69 87 PHE A CA 1
ATOM 643 C C . PHE A 1 87 ? -1.796 0.141 10.640 1.00 76.69 87 PHE A C 1
ATOM 645 O O . PHE A 1 87 ? -1.537 1.244 11.111 1.00 76.69 87 PHE A O 1
ATOM 652 N N . SER A 1 88 ? -2.822 -0.597 11.068 1.00 70.00 88 SER A N 1
ATOM 653 C CA . SER A 1 88 ? -3.744 -0.208 12.148 1.00 70.00 88 SER A CA 1
ATOM 654 C C . SER A 1 88 ? -3.188 -0.411 13.561 1.00 70.00 88 SER A C 1
ATOM 656 O O . SER A 1 88 ? -3.882 -0.163 14.544 1.00 70.00 88 SER A O 1
ATOM 658 N N . ALA A 1 89 ? -1.988 -0.974 13.688 1.00 63.28 89 ALA A N 1
ATOM 659 C CA . ALA A 1 89 ? -1.313 -1.192 14.964 1.00 63.28 89 ALA A CA 1
ATOM 660 C C . ALA A 1 89 ? -0.083 -0.287 15.125 1.00 63.28 89 ALA A C 1
ATOM 662 O O . ALA A 1 89 ? 0.583 -0.342 16.160 1.00 63.28 89 ALA A O 1
ATOM 663 N N . ALA A 1 90 ? 0.227 0.533 14.113 1.00 61.41 90 ALA A N 1
ATOM 664 C CA . ALA A 1 90 ? 1.333 1.473 14.159 1.00 61.41 90 ALA A CA 1
ATOM 665 C C . ALA A 1 90 ? 1.155 2.462 15.331 1.00 61.41 90 ALA A C 1
ATOM 667 O O . ALA A 1 90 ? 0.022 2.826 15.652 1.00 61.41 90 ALA A O 1
ATOM 668 N N . PRO A 1 91 ? 2.244 2.944 15.962 1.00 57.53 91 PRO A N 1
ATOM 669 C CA . PRO A 1 91 ? 2.160 3.864 17.103 1.00 57.53 91 PRO A CA 1
ATOM 670 C C . PRO A 1 91 ? 1.356 5.137 16.813 1.00 57.53 91 PRO A C 1
ATOM 672 O O . PRO A 1 91 ? 0.705 5.676 17.702 1.00 57.53 91 PRO A O 1
ATOM 675 N N . SER A 1 92 ? 1.370 5.591 15.558 1.00 54.88 92 SER A N 1
ATOM 676 C CA . SER A 1 92 ? 0.606 6.740 15.067 1.00 54.88 92 SER A CA 1
ATOM 677 C C . SER A 1 92 ? -0.900 6.479 14.925 1.00 54.88 92 SER A C 1
ATOM 679 O O . SER A 1 92 ? -1.649 7.411 14.650 1.00 54.88 92 SER A O 1
ATOM 681 N N . CYS A 1 93 ? -1.347 5.227 15.060 1.00 50.19 93 CYS A N 1
ATOM 682 C CA . CYS A 1 93 ? -2.695 4.778 14.725 1.00 50.19 93 CYS A CA 1
ATOM 683 C C . CYS A 1 93 ? -3.074 3.512 15.539 1.00 50.19 93 CYS A C 1
ATOM 685 O O . CYS A 1 93 ? -3.203 2.440 14.957 1.00 50.19 93 CYS A O 1
ATOM 687 N N . PRO A 1 94 ? -3.212 3.563 16.882 1.00 56.66 94 PRO A N 1
ATOM 688 C CA . PRO A 1 94 ? -3.362 2.352 17.696 1.00 56.66 94 PRO A CA 1
ATOM 689 C C . PRO A 1 94 ? -4.807 1.819 17.755 1.00 56.66 94 PRO A C 1
ATOM 691 O O . PRO A 1 94 ? -5.630 2.294 18.539 1.00 56.66 94 PRO A O 1
ATOM 694 N N . MET A 1 95 ? -5.112 0.744 17.019 1.00 56.53 95 MET A N 1
ATOM 695 C CA . MET A 1 95 ? -6.435 0.104 17.040 1.00 56.53 95 MET A CA 1
ATOM 696 C C . MET A 1 95 ? -6.542 -1.066 18.043 1.00 56.53 95 MET A C 1
ATOM 698 O O . MET A 1 95 ? -6.466 -2.244 17.690 1.00 56.53 95 MET A O 1
ATOM 702 N N . ARG A 1 96 ? -6.750 -0.758 19.335 1.00 57.62 96 ARG A N 1
ATOM 703 C CA . ARG A 1 96 ? -6.889 -1.772 20.414 1.00 57.62 96 ARG A CA 1
ATOM 704 C C . ARG A 1 96 ? -8.217 -2.548 20.402 1.00 57.62 96 ARG A C 1
ATOM 706 O O . ARG A 1 96 ? -8.247 -3.695 20.850 1.00 57.62 96 ARG A O 1
ATOM 713 N N . SER A 1 97 ? -9.308 -1.950 19.924 1.00 58.81 97 SER A N 1
ATOM 714 C CA . SER A 1 97 ? -10.651 -2.560 19.921 1.00 58.81 97 SER A CA 1
ATOM 715 C C . SER A 1 97 ? -10.807 -3.640 18.841 1.00 58.81 97 SER A C 1
ATOM 717 O O . SER A 1 97 ? -11.345 -4.710 19.120 1.00 58.81 97 SER A O 1
ATOM 719 N N . TRP A 1 98 ? -10.254 -3.424 17.645 1.00 60.44 98 TRP A N 1
ATOM 720 C CA . TRP A 1 98 ? -10.325 -4.369 16.523 1.00 60.44 98 TRP A CA 1
ATOM 721 C C . TRP A 1 98 ? -9.654 -5.715 16.813 1.00 60.44 98 TRP A C 1
ATOM 723 O O . TRP A 1 98 ? -10.228 -6.765 16.541 1.00 60.44 98 TRP A O 1
ATOM 733 N N . MET A 1 99 ? -8.461 -5.716 17.423 1.00 59.78 99 MET A N 1
ATOM 734 C CA . MET A 1 99 ? -7.786 -6.968 17.809 1.00 59.78 99 MET A CA 1
ATOM 735 C C . MET A 1 99 ? -8.629 -7.799 18.784 1.00 59.78 99 MET A C 1
ATOM 737 O O . MET A 1 99 ? -8.500 -9.022 18.843 1.00 59.78 99 MET A O 1
ATOM 741 N N . ARG A 1 100 ? -9.476 -7.136 19.581 1.00 60.69 100 ARG A N 1
ATOM 742 C CA . ARG A 1 100 ? -10.425 -7.789 20.481 1.00 60.69 100 ARG A CA 1
ATOM 743 C C . ARG A 1 100 ? -11.621 -8.338 19.694 1.00 60.69 100 ARG A C 1
ATOM 745 O O . ARG A 1 100 ? -11.900 -9.521 19.830 1.00 60.69 100 ARG A O 1
ATOM 752 N N . TRP A 1 101 ? -12.219 -7.543 18.805 1.00 58.91 101 TRP A N 1
ATOM 753 C CA . TRP A 1 101 ? -13.318 -7.965 17.923 1.00 58.91 101 TRP A CA 1
ATOM 754 C C . TRP A 1 101 ? -12.945 -9.147 17.009 1.00 58.91 101 TRP A C 1
ATOM 756 O O . TRP A 1 101 ? -13.656 -10.145 16.977 1.00 58.91 101 TRP A O 1
ATOM 766 N N . ARG A 1 102 ? -11.768 -9.119 16.364 1.00 59.62 102 ARG A N 1
ATOM 767 C CA . ARG A 1 102 ? -11.271 -10.224 15.520 1.00 59.62 102 ARG A CA 1
ATOM 768 C C . ARG A 1 102 ? -11.171 -11.548 16.280 1.00 59.62 102 ARG A C 1
ATOM 770 O O . ARG A 1 102 ? -11.424 -12.595 15.700 1.00 59.62 102 ARG A O 1
ATOM 777 N N . ARG A 1 103 ? -10.777 -11.519 17.558 1.00 60.00 103 ARG A N 1
ATOM 778 C CA . ARG A 1 103 ? -10.741 -12.727 18.400 1.00 60.00 103 ARG A CA 1
ATOM 779 C C . ARG A 1 103 ? -12.141 -13.227 18.747 1.00 60.00 103 ARG A C 1
ATOM 781 O O . ARG A 1 103 ? -12.321 -14.429 18.851 1.00 60.00 103 ARG A O 1
ATOM 788 N N . SER A 1 104 ? -13.106 -12.326 18.899 1.00 52.41 104 SER A N 1
ATOM 789 C CA . SER A 1 104 ? -14.498 -12.670 19.195 1.00 52.41 104 SER A CA 1
ATOM 790 C C . SER A 1 104 ? -15.264 -13.236 17.993 1.00 52.41 104 SER A C 1
ATOM 792 O O . SER A 1 104 ? -16.173 -14.024 18.205 1.00 52.41 104 SER A O 1
ATOM 794 N N . CYS A 1 105 ? -14.901 -12.876 16.756 1.00 42.97 105 CYS A N 1
ATOM 795 C CA . CYS A 1 105 ? -15.535 -13.392 15.529 1.00 42.97 105 CYS A CA 1
ATOM 796 C C . CYS A 1 105 ? -14.820 -14.605 14.904 1.00 42.97 105 CYS A C 1
ATOM 798 O O . CYS A 1 105 ? -15.279 -15.119 13.892 1.00 42.97 105 CYS A O 1
ATOM 800 N N . ALA A 1 106 ? -13.681 -15.031 15.459 1.00 51.22 106 ALA A N 1
ATOM 801 C CA . ALA A 1 106 ? -12.943 -16.218 15.013 1.00 51.22 106 ALA A CA 1
ATOM 802 C C . ALA A 1 106 ? -13.305 -17.490 15.811 1.00 51.22 106 ALA A C 1
ATOM 804 O O . ALA A 1 106 ? -12.558 -18.468 15.747 1.00 51.22 106 ALA A O 1
ATOM 805 N N . GLY A 1 107 ? -14.389 -17.437 16.593 1.00 37.72 107 GLY A N 1
ATOM 806 C CA . GLY A 1 107 ? -14.969 -18.561 17.331 1.00 37.72 107 GLY A CA 1
ATOM 807 C C . GLY A 1 107 ? -16.196 -19.114 16.630 1.00 37.72 107 GLY A C 1
ATOM 808 O O . GLY A 1 107 ? -16.925 -18.299 16.022 1.00 37.72 107 GLY A O 1
#

Solvent-accessible surface area (backbone atoms only — not comparable to full-atom values): 6365 Å² total; per-residue (Å²): 132,84,84,75,84,64,62,55,84,84,72,44,47,84,82,30,46,70,74,47,49,59,48,27,72,76,69,76,48,69,60,65,68,59,47,50,30,31,84,36,47,66,59,32,49,54,51,53,50,50,53,57,56,60,71,68,48,100,56,54,78,57,54,51,37,5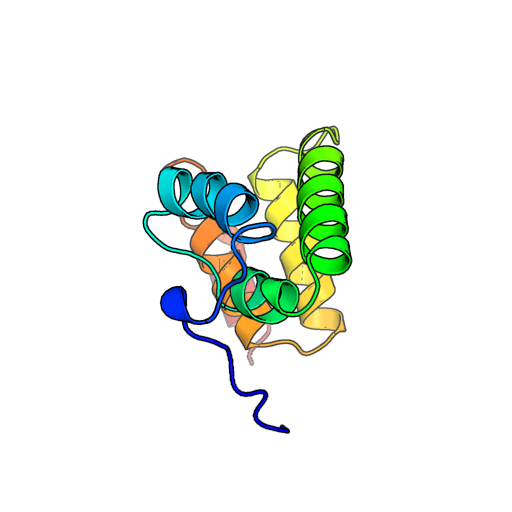0,56,55,33,52,57,22,57,80,64,70,34,64,68,57,33,52,59,40,50,53,64,31,55,34,91,94,34,72,52,72,64,57,67,51,50,56,60,67,69,73,109

Nearest PDB structures (foldseek):
  6e8l-assembly3_F  TM=8.756E-01  e=2.651E-03  Streptococcus pneumoniae D39
  3lvy-assembly3_E  TM=8.806E-01  e=3.952E-03  Streptococcus mutans
  4apf-assembly1_A-2  TM=3.188E-01  e=6.981E+00  Homo sapiens

=== Feature glossary ===
Legend for the data blocks above and below:

— What the protein is —

The amino-acid sequence is the protein's primary structure: the linear order of residues from the N-terminus to the C-terminus, written in one-letter code. Everything else here — the 3D coordinates, the secondary structure, the domain annotations — is ultimately a consequence of this string.

Functional annotations link the protein to curated databases. InterPro entries identify conserved domains and families by matching the sequence against member-database signatures (Pfam, PROSITE, CDD, …). Gene Ontology (GO) terms describe molecular function, biol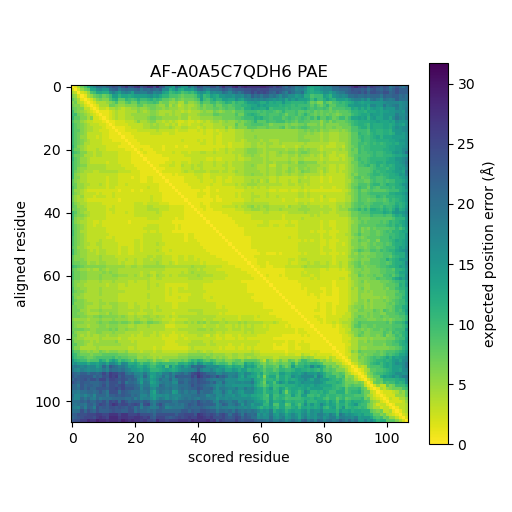ogical process, and cellular component in a controlled vocabulary. CATH places the structure in a hierarchical fold classification (Class/Architecture/Topology/Homologous-superfamily). The organism is the source species.

— Where its atoms are —

Atomic coordinates in PDBx/mmCIF format — the same representation the Protein Data Bank distributes. Each line of the _atom_site loop places one backbone atom in Cartesian space (units: ångströms, origin: arbitrary).

The six renders are orthographic views along the three Cartesian axes in both directions. Representation (cartoon, sticks, or surface) and color scheme (sequence-rainbow or by-chain) vary across proteins so the training set covers all the common visualization conventions.

— Local backbone conformation —

Eight-state secondary structure (DSSP): H is the canonical α-helix, G the tighter 3₁₀-helix, I the wider π-helix; E/B are β-structure, T and S are turns and bends, and '-' is everything else. DSSP derives these from the pattern of main-chain N–H···O=C hydrogen bonds, not from the sequence.

Three-state secondary structure (P-SEA) collapses the eight DSSP classes into helix (a), strand (b), and coil (c). P-SEA assigns these from Cα geometry alone — distances and angles — without requiring backbone oxygens, so it works on any Cα trace.

φ (phi) and ψ (psi) are the two rotatable backbone dihedrals per residue: φ is the C(i-1)–N–Cα–C torsion, ψ is the N–Cα–C–N(i+1) torsion, both in degrees on (−180°, 180°]. α-helical residues cluster near (−60°, −45°); β-strand residues near (−120°, +130°). A Ramachandran plot is simply a scatter of (φ, ψ) for every residue.

— Global shape and packing —

The geometric summary reports three shape descriptors. Rg (radius of gyration) measures how spread out the Cα atoms are about their centre of mass; compact globular proteins have small Rg, elongated or unfolded ones large. Cα contacts (<8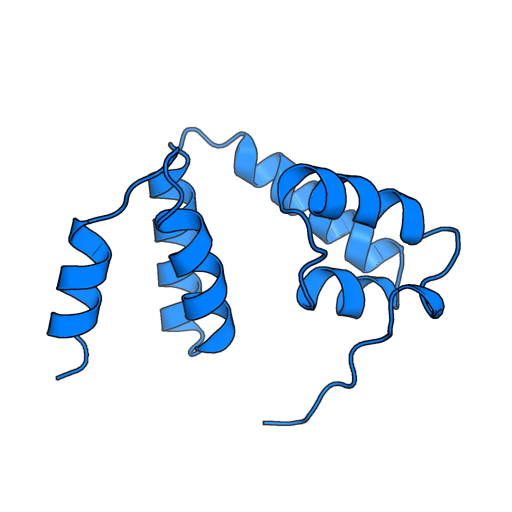 Å, |i−j|>4) count long-range residue pairs in spatial proximity — high for tightly packed folds, near zero for rods or random coil. The bounding-box extents give the protein's footprint along x, y, z in Å.

SASA measures how much of the protein is reachable by solvent. It is computed by rolling a water-sized probe over the atomic surface and summing the exposed area (Å²). Per-residue SASA distinguishes core (buried, low SASA) from surface (exposed, high SASA) residues; total SASA is a whole-molecule size measure.

Plot images: a contact map (which residues are close in 3D, as an N×N binary image), a Ramachandran scatter (backbone torsion angles, revealing secondary-structure composition at a glance), and — for AlphaFold structures — a PAE heatmap (pairwise prediction confidence).

— Structural neighborhood —

A 3Di character summarizes, for each residue, the relative orientation of the Cα frame of its nearest spatial neighbor. Because it encodes fold topology rather than chemistry, 3Di alignments detect remote structural similarity that sequence alignment misses.

The Foldseek neighbor list gives the closest experimentally determined structures in the PDB, ranked by structural alignment. TM-score near 1 means near-identical fold; near 0.3 means only rough topology match. This is how one finds what a novel AlphaFold prediction most resembles in the solved-structure universe.

— Confidence and disorder —

For AlphaFold models, the B-factor field carries pLDDT — the model's own estimate of local accuracy on a 0–100 scale. Regions with pLDDT<50 should be treated as essentially unmodeled; they often correspond to intrinsically disordered segments.

Crystallographic B-factors measure how much each atom's electron density is smeared out, in Å². They rise in mobile loops and surface residues and fall in the buried interior. In AlphaFold models this column is repurposed to hold pLDDT instead.

Predicted Aligned Error (PAE) is an AlphaFold confidence matrix: entry (i, j) is the expected error in the position of residue j, in ångströms, when the prediction is superimposed on the true structure at residue i. Low PAE within a block of residues means that block is internally rigid and well-predicted; high PAE between two blocks means their relative placement is uncertain even if each block individually is confident.